Protein AF-A0A930JR56-F1 (afdb_monomer_lite)

Radius of gyration: 23.18 Å; chains: 1; bounding box: 50×27×60 Å

Structure (mmCIF, N/CA/C/O backbone):
data_AF-A0A930JR56-F1
#
_entry.id   AF-A0A930JR56-F1
#
loop_
_atom_site.group_PDB
_atom_site.id
_atom_site.type_symbol
_atom_site.label_atom_id
_atom_site.label_alt_id
_atom_site.label_comp_id
_atom_site.label_asym_id
_atom_site.label_entity_id
_atom_site.label_seq_id
_atom_site.pdbx_PDB_ins_code
_atom_site.Cartn_x
_atom_site.Cartn_y
_atom_site.Cartn_z
_atom_site.occupancy
_atom_site.B_iso_or_equiv
_atom_site.auth_seq_id
_atom_site.auth_comp_id
_atom_site.auth_asym_id
_atom_site.auth_atom_id
_atom_site.pdbx_PDB_model_num
ATOM 1 N N . MET A 1 1 ? -25.932 8.789 32.334 1.00 67.25 1 MET A N 1
ATOM 2 C CA . MET A 1 1 ? -25.586 7.384 32.025 1.00 67.25 1 MET A CA 1
ATOM 3 C C . MET A 1 1 ? -24.251 7.046 32.671 1.00 67.25 1 MET A C 1
ATOM 5 O O . MET A 1 1 ? -23.362 7.893 32.644 1.00 67.25 1 MET A O 1
ATOM 9 N N . THR A 1 2 ? -24.108 5.862 33.271 1.00 84.50 2 THR A N 1
ATOM 10 C CA . THR A 1 2 ? -22.799 5.404 33.775 1.00 84.50 2 THR A CA 1
ATOM 11 C C . THR A 1 2 ? -21.913 4.946 32.613 1.00 84.50 2 THR A C 1
ATOM 13 O O . THR A 1 2 ? -22.402 4.597 31.538 1.00 84.50 2 THR A O 1
ATOM 16 N N . ASN A 1 3 ? -20.592 4.947 32.799 1.00 81.88 3 ASN A N 1
ATOM 17 C CA . ASN A 1 3 ? -19.672 4.551 31.728 1.00 81.88 3 ASN A CA 1
ATOM 18 C C . ASN A 1 3 ? -19.877 3.084 31.294 1.00 81.88 3 ASN A C 1
ATOM 20 O O . ASN A 1 3 ? -19.744 2.764 30.120 1.00 81.88 3 ASN A O 1
ATOM 24 N N . GLU A 1 4 ? -20.263 2.205 32.221 1.00 84.81 4 GLU A N 1
ATOM 25 C CA . GLU A 1 4 ? -20.533 0.789 31.939 1.00 84.81 4 GLU A CA 1
ATOM 26 C C . GLU A 1 4 ? -21.794 0.588 31.088 1.00 84.81 4 GLU A C 1
ATOM 28 O O . GLU A 1 4 ? -21.795 -0.200 30.141 1.00 84.81 4 GLU A O 1
ATOM 33 N N . GLU A 1 5 ? -22.860 1.338 31.375 1.00 83.62 5 GLU A N 1
ATOM 34 C CA . GLU A 1 5 ? -24.085 1.320 30.570 1.00 83.62 5 GLU A CA 1
ATOM 35 C C . GLU A 1 5 ? -23.836 1.842 29.149 1.00 83.62 5 GLU A C 1
ATOM 37 O O . GLU A 1 5 ? -24.391 1.308 28.185 1.00 83.62 5 GLU A O 1
ATOM 42 N N . PHE A 1 6 ? -22.983 2.862 29.013 1.00 85.81 6 PHE A N 1
ATOM 43 C CA . PHE A 1 6 ? -22.572 3.401 27.720 1.00 85.81 6 PHE A CA 1
ATOM 44 C C . PHE A 1 6 ? -21.792 2.376 26.899 1.00 85.81 6 PHE A C 1
ATOM 46 O O . PHE A 1 6 ? -22.141 2.140 25.746 1.00 85.81 6 PHE A O 1
ATOM 53 N N . GLU A 1 7 ? -20.773 1.737 27.479 1.00 85.81 7 GLU A N 1
ATOM 54 C CA . GLU A 1 7 ? -19.973 0.731 26.770 1.00 85.81 7 GLU A CA 1
ATOM 55 C C . GLU A 1 7 ? -20.830 -0.456 26.314 1.00 85.81 7 GLU A C 1
ATOM 57 O O . GLU A 1 7 ? -20.648 -0.954 25.202 1.00 85.81 7 GLU A O 1
ATOM 62 N N . LYS A 1 8 ? -21.822 -0.867 27.117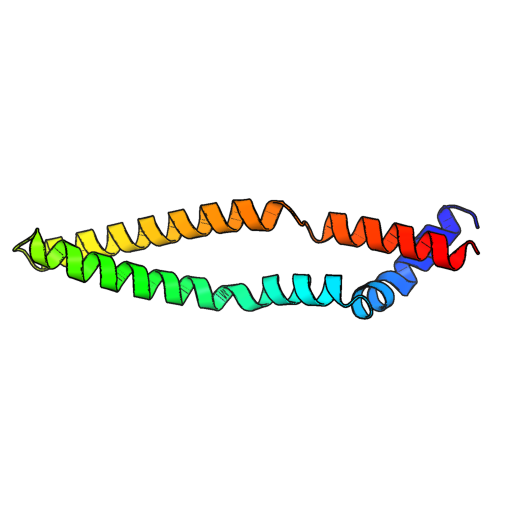 1.00 87.81 8 LYS A N 1
ATOM 63 C CA . LYS A 1 8 ? -22.773 -1.912 26.724 1.00 87.81 8 LYS A CA 1
ATOM 64 C C . LYS A 1 8 ? -23.641 -1.481 25.537 1.00 87.81 8 LYS A C 1
ATOM 66 O O . LYS A 1 8 ? -23.724 -2.213 24.551 1.00 87.81 8 LYS A O 1
ATOM 71 N N . LYS A 1 9 ? -24.231 -0.279 25.584 1.00 84.19 9 LYS A N 1
ATOM 72 C CA . LYS A 1 9 ? -25.016 0.259 24.457 1.00 84.19 9 LYS A CA 1
ATOM 73 C C . LYS A 1 9 ? -24.165 0.466 23.209 1.00 84.19 9 LYS A C 1
ATOM 75 O O . LYS A 1 9 ? -24.622 0.166 22.109 1.00 84.19 9 LYS A O 1
ATOM 80 N N . TRP A 1 10 ? -22.936 0.948 23.365 1.00 85.88 10 TRP A N 1
ATOM 81 C CA . TRP A 1 10 ? -21.989 1.086 22.269 1.00 85.88 10 TRP A CA 1
ATOM 82 C C . TRP A 1 10 ? -21.693 -0.276 21.645 1.00 85.88 10 TRP A C 1
ATOM 84 O O . TRP A 1 10 ? -21.824 -0.414 20.439 1.00 85.88 10 TRP A O 1
ATOM 94 N N . ALA A 1 11 ? -21.379 -1.308 22.430 1.00 87.56 11 ALA A N 1
ATOM 95 C CA . ALA A 1 11 ? -21.103 -2.644 21.901 1.00 87.56 11 ALA A CA 1
ATOM 96 C C . ALA A 1 11 ? -22.287 -3.236 21.110 1.00 87.56 11 ALA A C 1
ATOM 98 O O . ALA A 1 11 ? -22.071 -3.870 20.074 1.00 87.56 11 ALA A O 1
ATOM 99 N N . GLU A 1 12 ? -23.519 -2.999 21.565 1.00 88.75 12 GLU A N 1
ATOM 100 C CA . GLU A 1 12 ? -24.745 -3.448 20.895 1.00 88.75 12 GLU A CA 1
ATOM 101 C C . GLU A 1 12 ? -25.017 -2.673 19.590 1.00 88.75 12 GLU A C 1
ATOM 103 O O . GLU A 1 12 ? -25.319 -3.287 18.567 1.00 88.75 12 GLU A O 1
ATOM 108 N N . ASN A 1 13 ? -24.836 -1.345 19.586 1.00 87.25 13 ASN A N 1
ATOM 109 C CA . ASN A 1 13 ? -25.208 -0.470 18.462 1.00 87.25 13 ASN A CA 1
ATOM 110 C C . ASN A 1 13 ? -24.043 -0.125 17.517 1.00 87.25 13 ASN A C 1
ATOM 112 O O . ASN A 1 13 ? -24.266 0.390 16.424 1.00 87.25 13 ASN A O 1
ATOM 116 N N . ARG A 1 14 ? -22.792 -0.438 17.883 1.00 84.88 14 ARG A N 1
ATOM 117 C CA . ARG A 1 14 ? -21.566 -0.090 17.137 1.00 84.88 14 ARG A CA 1
ATOM 118 C C . ARG A 1 14 ? -21.659 -0.448 15.662 1.00 84.88 14 ARG A C 1
ATOM 120 O O . ARG A 1 14 ? -21.272 0.344 14.813 1.00 84.88 14 ARG A O 1
ATOM 127 N N . LYS A 1 15 ? -22.150 -1.648 15.339 1.00 83.81 15 LYS A N 1
ATOM 128 C CA . LYS A 1 15 ? -22.247 -2.103 13.943 1.00 83.81 15 LYS A CA 1
ATOM 129 C C . LYS A 1 15 ? -23.200 -1.237 13.125 1.00 83.81 15 LYS A C 1
ATOM 131 O O . LYS A 1 15 ? -22.883 -0.930 11.984 1.00 83.81 15 LYS A O 1
ATOM 136 N N . GLU A 1 16 ? -24.329 -0.848 13.703 1.00 85.62 16 GLU A N 1
ATOM 137 C CA . GLU A 1 16 ? -25.335 -0.014 13.047 1.00 85.62 16 GLU A CA 1
ATOM 138 C C . GLU A 1 16 ? -24.858 1.438 12.925 1.00 85.62 16 GLU A C 1
ATOM 140 O O . GLU A 1 16 ? -24.921 2.022 11.846 1.00 85.62 16 GLU A O 1
ATOM 145 N N . VAL A 1 17 ? -24.263 1.987 13.988 1.00 85.31 17 VAL A N 1
ATOM 146 C CA . VAL A 1 17 ? -23.701 3.347 14.000 1.00 85.31 17 VAL A CA 1
ATOM 147 C C . VAL A 1 17 ? -22.565 3.495 12.979 1.00 85.31 17 VAL A C 1
ATOM 149 O O . VAL A 1 17 ? -22.532 4.465 12.225 1.00 85.31 17 VAL A O 1
ATOM 152 N N . LEU A 1 18 ? -21.658 2.516 12.892 1.00 83.62 18 LEU A N 1
ATOM 153 C CA . LEU A 1 18 ? -20.582 2.510 11.891 1.00 83.62 18 LEU A CA 1
ATOM 154 C C . LEU A 1 18 ? -21.089 2.208 10.470 1.00 83.62 18 LEU A C 1
ATOM 156 O O . LEU A 1 18 ? -20.474 2.636 9.492 1.00 83.62 18 LEU A O 1
ATOM 160 N N . ALA A 1 19 ? -22.196 1.475 10.324 1.00 81.88 19 ALA A N 1
ATOM 161 C CA . ALA A 1 19 ? -22.822 1.229 9.025 1.00 81.88 19 ALA A CA 1
ATOM 162 C C . ALA A 1 19 ? -23.506 2.482 8.461 1.00 81.88 19 ALA A C 1
ATOM 164 O O . ALA A 1 19 ? -23.405 2.730 7.262 1.00 81.88 19 ALA A O 1
ATOM 165 N N . ASN A 1 20 ? -24.135 3.283 9.324 1.00 83.31 20 ASN A N 1
ATOM 166 C CA . ASN A 1 20 ? -24.821 4.520 8.948 1.00 83.31 20 ASN A CA 1
ATOM 167 C C . ASN A 1 20 ? -23.881 5.725 8.776 1.00 83.31 20 ASN A C 1
ATOM 169 O O . ASN A 1 20 ? -24.306 6.764 8.277 1.00 83.31 20 ASN A O 1
ATOM 173 N N . ASN A 1 21 ? -22.608 5.618 9.167 1.00 82.81 21 ASN A N 1
ATOM 174 C CA . ASN A 1 21 ? -21.642 6.694 8.971 1.00 82.81 21 ASN A CA 1
ATOM 175 C C . ASN A 1 21 ? -21.034 6.647 7.554 1.00 82.81 21 ASN A C 1
ATOM 177 O O . ASN A 1 21 ? -20.221 5.775 7.234 1.00 82.81 21 ASN A O 1
ATOM 181 N N . GLU A 1 22 ? -21.410 7.611 6.707 1.00 80.06 22 GLU A N 1
ATOM 182 C CA . GLU A 1 22 ? -20.944 7.703 5.315 1.00 80.06 22 GLU A CA 1
ATOM 183 C C . GLU A 1 22 ? -19.420 7.844 5.199 1.00 80.06 22 GLU A C 1
ATOM 185 O O . GLU A 1 22 ? -18.802 7.252 4.311 1.00 80.06 22 GLU A O 1
ATOM 190 N N . GLU A 1 23 ? -18.787 8.594 6.106 1.00 77.31 23 GLU A N 1
ATOM 191 C CA . GLU A 1 23 ? -17.339 8.802 6.102 1.00 77.31 23 GLU A CA 1
ATOM 192 C C . GLU A 1 23 ? -16.591 7.500 6.423 1.00 77.31 23 GLU A C 1
ATOM 194 O O . GLU A 1 23 ? -15.636 7.143 5.726 1.00 77.31 23 GLU A O 1
ATOM 199 N N . TYR A 1 24 ? -17.079 6.739 7.406 1.00 79.69 24 TYR A N 1
ATOM 200 C CA . TYR A 1 24 ? -16.551 5.426 7.768 1.00 79.69 24 TYR A CA 1
ATOM 201 C C . TYR A 1 24 ? -16.701 4.429 6.623 1.00 79.69 24 TYR A C 1
ATOM 203 O O . TYR A 1 24 ? -15.734 3.754 6.270 1.00 79.69 24 TYR A O 1
ATOM 211 N N . GLN A 1 25 ? -17.877 4.366 5.990 1.00 79.19 25 GLN A N 1
ATOM 212 C CA . GLN A 1 25 ? -18.107 3.486 4.843 1.00 79.19 25 GLN A CA 1
ATOM 213 C C . GLN A 1 25 ? -17.227 3.857 3.649 1.00 79.19 25 GLN A C 1
ATOM 215 O O . GLN A 1 25 ? -16.630 2.972 3.036 1.00 79.19 25 GLN A O 1
ATOM 220 N N . ARG A 1 26 ? -17.077 5.150 3.341 1.00 76.62 26 ARG A N 1
ATOM 221 C CA . ARG A 1 26 ? -16.229 5.626 2.240 1.00 76.62 26 ARG A CA 1
ATOM 222 C C . ARG A 1 26 ? -14.773 5.203 2.426 1.00 76.62 26 ARG A C 1
ATOM 224 O O . ARG A 1 26 ? -14.137 4.744 1.477 1.00 76.62 26 ARG A O 1
ATOM 231 N N . ILE A 1 27 ? -14.250 5.326 3.644 1.00 73.25 27 ILE A N 1
ATOM 232 C CA . ILE A 1 27 ? -12.886 4.898 3.963 1.00 73.25 27 ILE A CA 1
ATOM 233 C C . ILE A 1 27 ? -12.806 3.369 3.983 1.00 73.25 27 ILE A C 1
ATOM 235 O O . ILE A 1 27 ? -11.957 2.793 3.320 1.00 73.25 27 ILE A O 1
ATOM 239 N N . ALA A 1 28 ? -13.728 2.661 4.632 1.00 73.12 28 ALA A N 1
ATOM 240 C CA . ALA A 1 28 ? -13.720 1.197 4.643 1.00 73.12 28 ALA A CA 1
ATOM 241 C C . ALA A 1 28 ? -13.770 0.591 3.222 1.00 73.12 28 ALA A C 1
ATOM 243 O O . ALA A 1 28 ? -13.102 -0.408 2.936 1.00 73.12 28 ALA A O 1
ATOM 244 N N . GLN A 1 29 ? -14.520 1.208 2.305 1.00 69.62 29 GLN A N 1
ATOM 245 C CA . GLN A 1 29 ? -14.579 0.806 0.900 1.00 69.62 29 GLN A CA 1
ATOM 246 C C . GLN A 1 29 ? -13.295 1.138 0.131 1.00 69.62 29 GLN A C 1
ATOM 248 O O . GLN A 1 29 ? -12.858 0.318 -0.682 1.00 69.62 29 GLN A O 1
ATOM 253 N N . SER A 1 30 ? -12.640 2.271 0.412 1.00 64.50 30 SER A N 1
ATOM 254 C CA . SER A 1 30 ? -11.358 2.615 -0.222 1.00 64.50 30 SER A CA 1
ATOM 255 C C . SER A 1 30 ? -10.249 1.612 0.126 1.00 64.50 30 SER A C 1
ATOM 257 O O . SER A 1 30 ? -9.410 1.297 -0.721 1.00 64.50 30 SER A O 1
ATOM 259 N N . TYR A 1 31 ? -10.299 1.012 1.322 1.00 63.31 31 TYR A N 1
ATOM 260 C CA . TYR A 1 31 ? -9.390 -0.068 1.721 1.00 63.31 31 TYR A CA 1
ATOM 261 C C . TYR A 1 31 ? -9.699 -1.390 0.990 1.00 63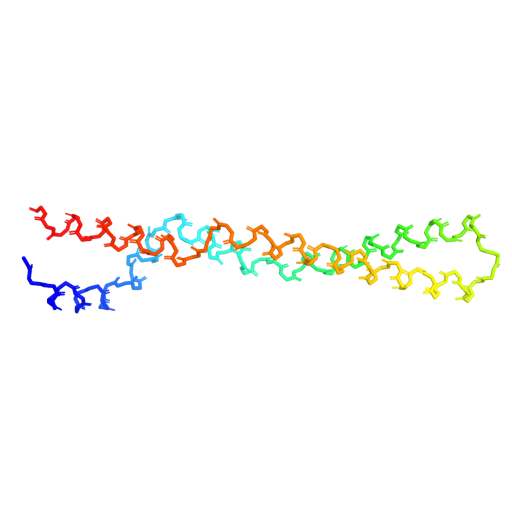.31 31 TYR A C 1
ATOM 263 O O . TYR A 1 31 ? -8.770 -2.112 0.626 1.00 63.31 31 TYR A O 1
ATOM 271 N N . LYS A 1 32 ? -10.976 -1.705 0.709 1.00 63.28 32 LYS A N 1
ATOM 272 C CA . LYS A 1 32 ? -11.374 -2.922 -0.035 1.00 63.28 32 LYS A CA 1
ATOM 273 C C . LYS A 1 32 ? -11.040 -2.860 -1.528 1.00 63.28 32 LYS A C 1
ATOM 275 O O . LYS A 1 32 ? -10.669 -3.874 -2.112 1.00 63.28 32 LYS A O 1
ATOM 280 N N . GLY A 1 33 ? -11.138 -1.685 -2.147 1.00 59.09 33 GLY A N 1
ATOM 281 C CA . GLY A 1 33 ? -10.907 -1.499 -3.585 1.00 59.09 33 GLY A CA 1
ATOM 282 C C . GLY A 1 33 ? -9.437 -1.496 -4.012 1.00 59.09 33 GLY A C 1
ATOM 283 O O . GLY A 1 33 ? -9.148 -1.272 -5.178 1.00 59.09 33 GLY A O 1
ATOM 284 N N . SER A 1 34 ? -8.487 -1.707 -3.101 1.00 64.50 34 SER A N 1
ATOM 285 C CA . SER A 1 34 ? -7.079 -1.387 -3.356 1.00 64.50 34 SER A CA 1
ATOM 286 C C . SER A 1 34 ? -6.256 -2.505 -4.011 1.00 64.50 34 SER A C 1
ATOM 288 O O . SER A 1 34 ? -5.156 -2.243 -4.496 1.00 64.50 34 SER A O 1
ATOM 290 N N . GLY A 1 35 ? -6.766 -3.741 -4.035 1.00 69.69 35 GLY A N 1
ATOM 291 C CA . GLY A 1 35 ? -5.998 -4.909 -4.484 1.00 69.69 35 GLY A CA 1
ATOM 292 C C . GLY A 1 35 ? -5.739 -4.969 -5.993 1.00 69.69 35 GLY A C 1
ATOM 293 O O . GLY A 1 35 ? -4.727 -5.519 -6.411 1.00 69.69 35 GLY A O 1
ATOM 294 N N . TRP A 1 36 ? -6.609 -4.384 -6.828 1.00 80.25 36 TRP A N 1
ATOM 295 C CA . TRP A 1 36 ? -6.412 -4.383 -8.288 1.00 80.25 36 TRP A CA 1
ATOM 296 C C . TRP A 1 36 ? -5.327 -3.389 -8.736 1.00 80.25 36 TRP A C 1
ATOM 298 O O . TRP A 1 36 ? -4.663 -3.608 -9.748 1.00 80.25 36 TRP A O 1
ATOM 308 N N . ILE A 1 37 ? -5.108 -2.326 -7.952 1.00 82.88 37 ILE A N 1
ATOM 309 C CA . ILE A 1 37 ? -4.121 -1.276 -8.240 1.00 82.88 37 ILE A CA 1
ATOM 310 C C . ILE A 1 37 ? -2.696 -1.842 -8.203 1.00 82.88 37 ILE A C 1
ATOM 312 O O . ILE A 1 37 ? -1.857 -1.437 -9.005 1.00 82.88 37 ILE A O 1
ATOM 316 N N . ASP A 1 38 ? -2.430 -2.825 -7.337 1.00 83.25 38 ASP A N 1
ATOM 317 C CA . ASP A 1 38 ? -1.123 -3.486 -7.265 1.00 83.25 38 ASP A CA 1
ATOM 318 C C . ASP A 1 38 ? -0.747 -4.155 -8.605 1.00 83.25 38 ASP A C 1
ATOM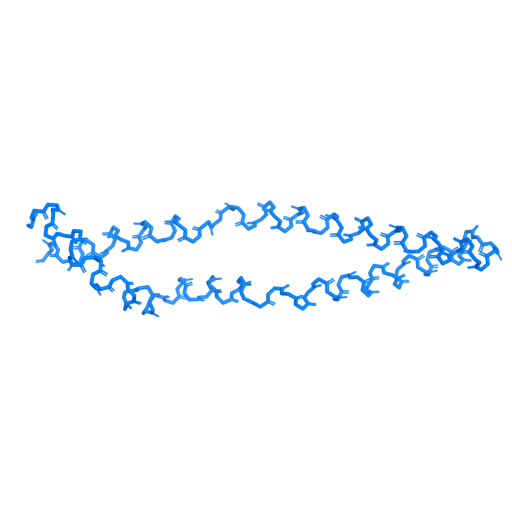 320 O O . ASP A 1 38 ? 0.396 -4.044 -9.050 1.00 83.25 38 ASP A O 1
ATOM 324 N N . TYR A 1 39 ? -1.712 -4.771 -9.299 1.00 86.19 39 TYR A N 1
ATOM 325 C CA . TYR A 1 39 ? -1.489 -5.377 -10.619 1.00 86.19 39 TYR A CA 1
ATOM 326 C C . TYR A 1 39 ? -1.266 -4.328 -11.708 1.00 86.19 39 TYR A C 1
ATOM 328 O O . TYR A 1 39 ? -0.385 -4.494 -12.549 1.00 86.19 39 TYR A O 1
ATOM 336 N N . VAL A 1 40 ? -2.023 -3.229 -11.679 1.00 88.81 40 VAL A N 1
ATOM 337 C CA . VAL A 1 40 ? -1.848 -2.123 -12.634 1.00 88.81 40 VAL A CA 1
ATOM 338 C C . VAL A 1 40 ? -0.454 -1.520 -12.515 1.00 88.81 40 VAL A C 1
ATOM 340 O O . VAL A 1 40 ? 0.183 -1.245 -13.527 1.00 88.81 40 VAL A O 1
ATOM 343 N N . ILE A 1 41 ? 0.051 -1.372 -11.291 1.00 89.00 41 ILE A N 1
ATOM 344 C CA . ILE A 1 41 ? 1.384 -0.823 -11.036 1.00 89.00 41 ILE A CA 1
ATOM 345 C C . ILE A 1 41 ? 2.483 -1.785 -11.472 1.00 89.00 41 ILE A C 1
ATOM 347 O O . ILE A 1 41 ? 3.476 -1.334 -12.036 1.00 89.00 41 ILE A O 1
ATOM 351 N N . LEU A 1 42 ? 2.302 -3.094 -11.280 1.00 88.69 42 LEU A N 1
ATOM 352 C CA . LEU A 1 42 ? 3.231 -4.094 -11.810 1.00 88.69 42 LEU A CA 1
ATOM 353 C C . LEU A 1 42 ? 3.289 -4.048 -13.342 1.00 88.69 42 LEU A C 1
ATOM 355 O O . LEU A 1 42 ? 4.378 -3.966 -13.904 1.00 88.69 42 LEU A O 1
ATOM 359 N N . ILE A 1 43 ? 2.136 -4.029 -14.019 1.00 89.62 43 ILE A N 1
ATOM 360 C CA . ILE A 1 43 ? 2.072 -3.971 -15.488 1.00 89.62 43 ILE A CA 1
ATOM 361 C C . ILE A 1 43 ? 2.691 -2.667 -16.004 1.00 89.62 43 ILE A C 1
ATOM 363 O O . ILE A 1 43 ? 3.544 -2.697 -16.890 1.00 89.62 43 ILE A O 1
ATOM 367 N N . ALA A 1 44 ? 2.311 -1.522 -15.432 1.00 91.38 44 ALA A N 1
ATOM 368 C CA . ALA A 1 44 ? 2.852 -0.225 -15.825 1.00 91.38 44 ALA A CA 1
ATOM 369 C C . ALA A 1 44 ? 4.365 -0.140 -15.569 1.00 91.38 44 ALA A C 1
ATOM 371 O O . ALA A 1 44 ? 5.115 0.293 -16.443 1.00 91.38 44 ALA A O 1
ATOM 372 N N . GLY A 1 45 ? 4.823 -0.603 -14.402 1.00 90.44 45 GLY A N 1
ATOM 373 C CA . GLY A 1 45 ? 6.240 -0.654 -14.050 1.00 90.44 45 GLY A CA 1
ATOM 374 C C . GLY A 1 45 ? 7.042 -1.522 -15.016 1.00 90.44 45 GLY A C 1
ATOM 375 O O . GLY A 1 45 ? 8.100 -1.103 -15.479 1.00 90.44 45 GLY A O 1
ATOM 376 N N . PHE A 1 46 ? 6.509 -2.687 -15.394 1.00 90.75 46 PHE A N 1
ATOM 377 C CA . PHE A 1 46 ? 7.139 -3.559 -16.380 1.00 90.75 46 PHE A CA 1
ATOM 378 C C . PHE A 1 46 ? 7.271 -2.888 -17.749 1.00 90.75 46 PHE A C 1
ATOM 380 O O . PHE A 1 46 ? 8.370 -2.855 -18.294 1.00 90.75 46 PHE A O 1
ATOM 387 N N . VAL A 1 47 ? 6.191 -2.307 -18.284 1.00 90.19 47 VAL A N 1
ATOM 388 C CA . VAL A 1 47 ? 6.198 -1.653 -19.608 1.00 90.19 47 VAL A CA 1
ATOM 389 C C . VAL A 1 47 ? 7.192 -0.489 -19.654 1.00 90.19 47 VAL A C 1
ATOM 391 O O . VAL A 1 47 ? 7.946 -0.351 -20.618 1.00 90.19 47 VAL A O 1
ATOM 394 N N . ILE A 1 48 ? 7.241 0.330 -18.598 1.00 88.81 48 ILE A N 1
ATOM 395 C CA . ILE A 1 48 ? 8.185 1.451 -18.499 1.00 88.81 48 ILE A CA 1
ATOM 396 C C . ILE A 1 48 ? 9.628 0.937 -18.477 1.00 88.81 48 ILE A C 1
ATOM 398 O O . ILE A 1 48 ? 10.470 1.423 -19.237 1.00 88.81 48 ILE A O 1
ATOM 402 N N . CYS A 1 49 ? 9.925 -0.057 -17.636 1.00 88.12 49 CYS A N 1
ATOM 403 C CA . CYS A 1 49 ? 11.274 -0.601 -17.535 1.00 88.12 49 CYS A CA 1
ATOM 404 C C . CYS A 1 49 ? 11.694 -1.350 -18.805 1.00 88.12 49 CYS A C 1
ATOM 406 O O . CYS A 1 49 ? 12.848 -1.238 -19.215 1.00 88.12 49 CYS A O 1
ATOM 408 N N . GLU A 1 50 ? 10.786 -2.065 -19.468 1.00 87.12 50 GLU A N 1
ATOM 409 C CA . GLU A 1 50 ? 11.054 -2.717 -20.750 1.00 87.12 50 GLU A CA 1
ATOM 410 C C . GLU A 1 50 ? 11.418 -1.679 -21.823 1.00 87.12 50 GLU A C 1
ATOM 412 O O . GLU A 1 50 ? 12.428 -1.827 -22.510 1.00 87.12 50 GLU A O 1
ATOM 417 N N . ASN A 1 51 ? 10.650 -0.590 -21.934 1.00 87.94 51 ASN A N 1
ATOM 418 C CA . ASN A 1 51 ? 10.921 0.466 -22.910 1.00 87.94 51 ASN A CA 1
ATOM 419 C C . ASN A 1 51 ? 12.251 1.193 -22.636 1.00 87.94 51 ASN A C 1
ATOM 421 O O . ASN A 1 51 ? 12.982 1.537 -23.561 1.00 87.94 51 ASN A O 1
ATOM 425 N N . TYR A 1 52 ? 12.594 1.397 -21.362 1.00 85.88 52 TYR A N 1
ATOM 426 C CA . TYR A 1 52 ? 13.846 2.044 -20.970 1.00 85.88 52 TYR A CA 1
ATOM 427 C C . TYR A 1 52 ? 15.071 1.145 -21.201 1.00 85.88 52 TYR A C 1
ATOM 429 O O . TYR A 1 52 ? 16.092 1.589 -21.724 1.00 85.88 52 TYR A O 1
ATOM 437 N N . THR A 1 53 ? 14.964 -0.142 -20.858 1.00 84.50 53 THR A N 1
ATOM 438 C CA . THR A 1 53 ? 16.066 -1.109 -20.996 1.00 84.50 53 THR A CA 1
ATOM 439 C C . THR A 1 53 ? 16.390 -1.435 -22.454 1.00 84.50 53 THR A C 1
ATOM 441 O O . THR A 1 53 ? 17.567 -1.625 -22.756 1.00 84.50 53 THR A O 1
ATOM 444 N N . LYS A 1 54 ? 15.404 -1.402 -23.368 1.00 82.06 54 LYS A N 1
ATOM 445 C CA . LYS A 1 54 ? 15.616 -1.529 -24.829 1.00 82.06 54 LYS A CA 1
ATOM 446 C C . LYS A 1 54 ? 16.624 -0.519 -25.382 1.00 82.06 54 LYS A C 1
ATOM 448 O O . LYS A 1 54 ? 17.371 -0.836 -26.299 1.00 82.06 54 LYS A O 1
ATOM 453 N N . THR A 1 55 ? 16.662 0.686 -24.818 1.00 79.44 55 THR A N 1
ATOM 454 C CA . THR A 1 55 ? 17.556 1.766 -25.267 1.00 79.44 55 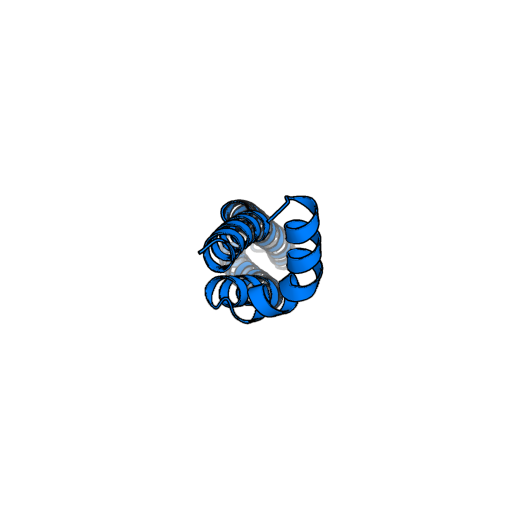THR A CA 1
ATOM 455 C C . THR A 1 55 ? 18.990 1.596 -24.754 1.00 79.44 55 THR A C 1
ATOM 457 O O . THR A 1 55 ? 19.923 2.151 -25.326 1.00 79.44 55 THR A O 1
ATOM 460 N N . ILE A 1 56 ? 19.181 0.841 -23.670 1.00 79.50 56 ILE A N 1
ATOM 461 C CA . ILE A 1 56 ? 20.451 0.775 -22.931 1.00 79.50 56 ILE A CA 1
ATOM 462 C C . ILE A 1 56 ? 21.169 -0.560 -23.161 1.00 79.50 56 ILE A C 1
ATOM 464 O O . ILE A 1 56 ? 22.396 -0.622 -23.111 1.00 79.50 56 ILE A O 1
ATOM 468 N N . VAL A 1 57 ? 20.425 -1.640 -23.409 1.00 80.38 57 VAL A N 1
ATOM 469 C CA . VAL A 1 57 ? 20.955 -3.006 -23.403 1.00 80.38 57 VAL A CA 1
ATOM 470 C C . VAL A 1 57 ? 20.624 -3.721 -24.709 1.00 80.38 57 VAL A C 1
ATOM 472 O O . VAL A 1 57 ? 19.464 -3.918 -25.040 1.00 80.38 57 VAL A O 1
ATOM 475 N N . ASN A 1 58 ? 21.657 -4.186 -25.420 1.00 81.75 58 ASN A N 1
ATOM 476 C CA . ASN A 1 58 ? 21.509 -4.945 -26.672 1.00 81.75 58 ASN A CA 1
ATOM 477 C C . ASN A 1 58 ? 21.153 -6.430 -26.466 1.00 81.75 58 ASN A C 1
ATOM 479 O O . ASN A 1 58 ? 20.720 -7.103 -27.398 1.00 81.75 58 ASN A O 1
ATOM 483 N N . SER A 1 59 ? 21.367 -6.974 -25.264 1.00 87.62 59 SER A N 1
ATOM 484 C CA . SER A 1 59 ? 21.036 -8.367 -24.952 1.00 87.62 59 SER A CA 1
ATOM 485 C C . SER A 1 59 ? 19.603 -8.488 -24.445 1.00 87.62 59 SER A C 1
ATOM 487 O O . SER A 1 59 ? 19.270 -7.979 -23.375 1.00 87.62 59 SER A O 1
ATOM 489 N N . ILE A 1 60 ? 18.781 -9.238 -25.179 1.00 84.88 60 ILE A N 1
ATOM 490 C CA . ILE A 1 60 ? 17.362 -9.430 -24.864 1.00 84.88 60 ILE A CA 1
ATOM 491 C C . ILE A 1 60 ? 17.141 -10.095 -23.498 1.00 84.88 60 ILE A C 1
ATOM 493 O O . ILE A 1 60 ? 16.220 -9.737 -22.770 1.00 84.88 60 ILE A O 1
ATOM 497 N N . VAL A 1 61 ? 18.028 -11.015 -23.103 1.00 87.69 61 VAL A N 1
ATOM 498 C CA . VAL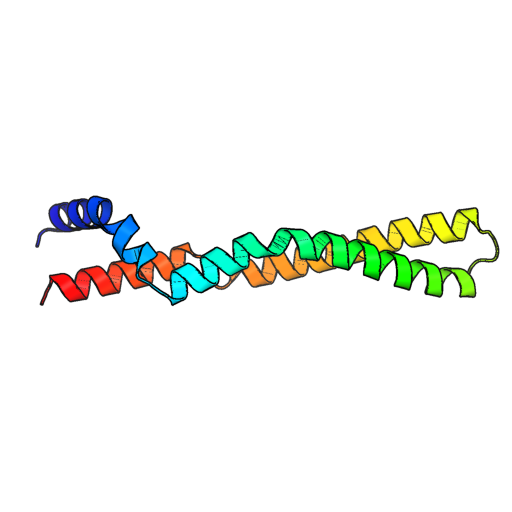 A 1 61 ? 17.944 -11.708 -21.808 1.00 87.69 61 VAL A CA 1
ATOM 499 C C . VAL A 1 61 ? 18.215 -10.734 -20.660 1.00 87.69 61 VAL A C 1
ATOM 501 O O . VAL A 1 61 ? 17.448 -10.685 -19.702 1.00 87.69 61 VAL A O 1
ATOM 504 N N . LEU A 1 62 ? 19.268 -9.915 -20.770 1.00 86.56 62 LEU A N 1
ATOM 505 C CA . LEU A 1 62 ? 19.602 -8.899 -19.765 1.00 86.56 62 LEU A CA 1
ATOM 506 C C . LEU A 1 62 ? 18.545 -7.792 -19.693 1.00 86.56 62 LEU A C 1
ATOM 508 O O . LEU A 1 62 ? 18.240 -7.320 -18.601 1.00 86.56 62 LEU A O 1
ATOM 512 N N . GLN A 1 63 ? 17.963 -7.412 -20.831 1.00 88.50 63 GLN A N 1
ATOM 513 C CA . GLN A 1 63 ? 16.885 -6.430 -20.905 1.00 88.50 63 GLN A CA 1
ATOM 514 C C . GLN A 1 63 ? 15.675 -6.866 -20.066 1.00 88.50 63 GLN A C 1
ATOM 516 O O . GLN A 1 63 ? 15.234 -6.121 -19.192 1.00 88.50 63 GLN A O 1
ATOM 521 N N . TYR A 1 64 ? 15.171 -8.088 -20.272 1.00 88.12 64 TYR A N 1
ATOM 522 C CA . TYR A 1 64 ? 14.037 -8.598 -19.495 1.00 88.12 64 TYR A CA 1
ATOM 523 C C . TYR A 1 64 ? 14.376 -8.786 -18.016 1.00 88.12 64 TYR A C 1
ATOM 525 O O . TYR A 1 64 ? 13.549 -8.486 -17.156 1.00 88.12 64 TYR A O 1
ATOM 533 N N . LEU A 1 65 ? 15.595 -9.228 -17.700 1.00 90.94 65 LEU A N 1
ATOM 534 C CA . LEU A 1 65 ? 16.027 -9.424 -16.317 1.00 90.94 65 LEU A CA 1
ATOM 535 C C . LEU A 1 65 ? 16.073 -8.088 -15.556 1.00 90.94 65 LEU A C 1
ATOM 537 O O . LEU A 1 65 ? 15.551 -7.989 -14.447 1.00 90.94 65 LEU A O 1
ATOM 541 N N . LEU A 1 66 ? 16.596 -7.030 -16.184 1.00 88.81 66 LEU A N 1
ATOM 542 C CA . LEU A 1 66 ? 16.575 -5.674 -15.631 1.00 88.81 66 LEU A CA 1
ATOM 543 C C . LEU A 1 66 ? 15.157 -5.100 -15.546 1.00 88.81 66 LEU A C 1
ATOM 545 O O . LEU A 1 66 ? 14.834 -4.436 -14.561 1.00 88.81 66 LEU A O 1
ATOM 549 N N . ALA A 1 67 ? 14.299 -5.377 -16.530 1.00 89.00 67 ALA A N 1
ATOM 550 C CA . ALA A 1 67 ? 12.909 -4.933 -16.503 1.00 89.00 67 ALA A CA 1
ATOM 551 C C . ALA A 1 67 ? 12.124 -5.552 -15.335 1.00 89.00 67 ALA A C 1
ATOM 553 O O . ALA A 1 67 ? 11.382 -4.846 -14.653 1.00 89.00 67 ALA A O 1
ATOM 554 N N . LEU A 1 68 ? 12.340 -6.840 -15.047 1.00 89.62 68 LEU A N 1
ATOM 555 C CA . LEU A 1 68 ? 11.741 -7.519 -13.895 1.00 89.62 68 LEU A CA 1
ATOM 556 C C . LEU A 1 68 ? 12.233 -6.941 -12.564 1.00 89.62 68 LEU A C 1
ATOM 558 O O . LEU A 1 68 ? 11.429 -6.708 -11.662 1.00 89.62 68 LEU A O 1
ATOM 562 N N . VAL A 1 69 ? 13.534 -6.664 -12.444 1.00 92.69 69 VAL A N 1
ATOM 563 C CA . VAL A 1 69 ? 14.093 -6.023 -11.243 1.00 92.69 69 VAL A CA 1
ATOM 564 C C . VAL A 1 69 ? 13.504 -4.621 -11.056 1.00 92.69 69 VAL A C 1
ATOM 566 O O . VAL A 1 69 ? 13.038 -4.293 -9.966 1.00 92.69 69 VAL A O 1
ATOM 569 N N . GLY A 1 70 ? 13.454 -3.814 -12.119 1.00 90.38 70 GLY A N 1
ATOM 570 C CA . GLY A 1 70 ? 12.873 -2.471 -12.088 1.00 90.38 70 GLY A CA 1
ATOM 571 C C . GLY A 1 70 ? 11.390 -2.473 -11.712 1.00 90.38 70 GLY A C 1
ATOM 572 O O . GLY A 1 70 ? 10.970 -1.694 -10.857 1.00 90.38 70 GLY A O 1
ATOM 573 N N . MET A 1 71 ? 10.614 -3.411 -12.261 1.00 92.19 71 MET A N 1
ATOM 574 C CA . MET A 1 71 ? 9.210 -3.618 -11.901 1.00 92.19 71 MET A CA 1
ATOM 575 C C . MET A 1 71 ? 9.040 -3.875 -10.396 1.00 92.19 71 MET A C 1
ATOM 577 O O . MET A 1 71 ? 8.188 -3.249 -9.761 1.00 92.19 71 MET A O 1
ATOM 581 N N . ILE A 1 72 ? 9.856 -4.758 -9.807 1.00 90.94 72 ILE A N 1
ATOM 582 C CA . ILE A 1 72 ? 9.794 -5.055 -8.367 1.00 90.94 72 ILE A CA 1
ATOM 583 C C . ILE A 1 72 ? 10.142 -3.815 -7.535 1.00 90.94 72 ILE A C 1
ATOM 585 O O . ILE A 1 72 ? 9.469 -3.545 -6.541 1.00 90.94 72 ILE A O 1
ATOM 589 N N . LEU A 1 73 ? 11.144 -3.030 -7.944 1.00 92.88 73 LEU A N 1
ATOM 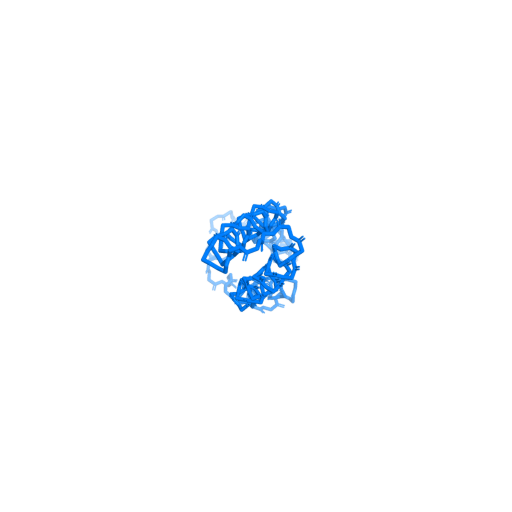590 C CA . LEU A 1 73 ? 11.519 -1.794 -7.247 1.00 92.88 73 LEU A CA 1
ATOM 591 C C . LEU A 1 73 ? 10.394 -0.750 -7.270 1.00 92.88 73 LEU A C 1
ATOM 593 O O . LEU A 1 73 ? 10.095 -0.154 -6.235 1.00 92.88 73 LEU A O 1
ATOM 597 N N . ILE A 1 74 ? 9.736 -0.563 -8.417 1.00 90.81 74 ILE A N 1
ATOM 598 C CA . ILE A 1 74 ? 8.588 0.347 -8.555 1.00 90.81 74 ILE A CA 1
ATOM 599 C C . ILE A 1 74 ? 7.430 -0.113 -7.663 1.00 90.81 74 ILE A C 1
ATOM 601 O O . ILE A 1 74 ? 6.844 0.694 -6.939 1.00 90.81 74 ILE A O 1
ATOM 605 N N . TRP A 1 75 ? 7.125 -1.412 -7.670 1.00 89.62 75 TRP A N 1
ATOM 606 C CA . TRP A 1 75 ? 6.068 -1.978 -6.835 1.00 89.62 75 TRP A CA 1
ATOM 607 C C . TRP A 1 75 ? 6.355 -1.811 -5.337 1.00 89.62 75 TRP A C 1
ATOM 609 O O . TRP A 1 75 ? 5.474 -1.392 -4.583 1.00 89.62 75 TRP A O 1
ATOM 619 N N . LEU A 1 76 ? 7.596 -2.061 -4.901 1.00 90.06 76 LEU A N 1
ATOM 620 C CA . LEU A 1 76 ? 8.017 -1.829 -3.518 1.00 90.06 76 LEU A CA 1
ATOM 621 C C . LEU A 1 76 ? 7.913 -0.348 -3.137 1.00 90.06 76 LEU A C 1
ATOM 623 O O . LEU A 1 76 ? 7.360 -0.033 -2.084 1.00 90.06 76 LEU A O 1
ATOM 627 N N . GLY A 1 77 ? 8.378 0.561 -3.998 1.00 90.38 77 GLY A N 1
ATOM 628 C CA . GLY A 1 77 ? 8.279 2.005 -3.776 1.00 90.38 77 GLY A CA 1
ATOM 629 C C . GLY A 1 77 ? 6.831 2.470 -3.608 1.00 90.38 77 GLY A C 1
ATOM 630 O O . GLY A 1 77 ? 6.508 3.153 -2.634 1.00 90.38 77 GLY A O 1
ATOM 631 N N . TYR A 1 78 ? 5.933 2.030 -4.492 1.00 87.75 78 TYR A N 1
ATOM 632 C CA . TYR A 1 78 ? 4.501 2.300 -4.360 1.00 87.75 78 TYR A CA 1
ATOM 633 C C . TYR A 1 78 ? 3.931 1.753 -3.049 1.00 87.75 78 TYR A C 1
ATOM 635 O O . TYR A 1 78 ? 3.229 2.472 -2.339 1.00 87.75 78 TYR A O 1
ATOM 643 N N . ARG A 1 79 ? 4.238 0.497 -2.706 1.00 85.31 79 ARG A N 1
ATOM 644 C CA . ARG A 1 79 ? 3.724 -0.145 -1.492 1.00 85.31 79 ARG A CA 1
ATOM 645 C C . ARG A 1 79 ? 4.161 0.600 -0.231 1.00 85.31 79 ARG A C 1
ATOM 647 O O . ARG A 1 79 ? 3.354 0.755 0.683 1.00 85.31 79 ARG A O 1
ATOM 654 N N . LEU A 1 80 ? 5.395 1.101 -0.195 1.00 86.38 80 LEU A N 1
ATOM 655 C CA . LEU A 1 80 ? 5.896 1.923 0.907 1.00 86.38 80 LEU A CA 1
ATOM 656 C C . LEU A 1 80 ? 5.150 3.258 1.002 1.00 86.38 80 LEU A C 1
ATOM 658 O O . LEU A 1 80 ? 4.663 3.602 2.077 1.00 86.38 80 LEU A O 1
ATOM 662 N N . ILE A 1 81 ? 4.985 3.977 -0.113 1.00 84.06 81 ILE A N 1
ATOM 663 C CA . ILE A 1 81 ? 4.228 5.241 -0.143 1.00 84.06 81 ILE A CA 1
ATOM 664 C C . ILE A 1 81 ? 2.781 5.003 0.306 1.00 84.06 81 ILE A C 1
ATOM 666 O O . ILE A 1 81 ? 2.284 5.689 1.195 1.00 84.06 81 ILE A O 1
ATOM 670 N N . LYS A 1 82 ? 2.119 3.980 -0.237 1.00 77.31 82 LYS A N 1
ATOM 671 C CA . LYS A 1 82 ? 0.760 3.576 0.143 1.00 77.31 82 LYS A CA 1
ATOM 672 C C . LYS A 1 82 ? 0.655 3.270 1.636 1.00 77.31 82 LYS A C 1
ATOM 674 O O . LYS A 1 82 ? -0.276 3.737 2.284 1.00 77.31 82 LYS A O 1
ATOM 679 N N . SER A 1 83 ? 1.619 2.537 2.193 1.00 70.88 83 SER A N 1
ATOM 680 C CA . SER A 1 83 ? 1.670 2.231 3.627 1.00 70.88 83 SER A CA 1
ATOM 681 C C . SER A 1 83 ? 1.803 3.489 4.486 1.00 70.88 83 SER A C 1
ATOM 683 O O . SER A 1 83 ? 1.197 3.563 5.552 1.00 70.88 83 SER A O 1
ATOM 685 N N . LEU A 1 84 ? 2.575 4.480 4.037 1.00 73.31 84 LEU A N 1
ATOM 686 C CA . LEU A 1 84 ? 2.740 5.748 4.749 1.00 73.31 84 LEU A CA 1
ATOM 687 C C . LEU A 1 84 ? 1.470 6.611 4.691 1.00 73.31 84 LEU A C 1
ATOM 689 O O . LEU A 1 84 ? 1.114 7.236 5.688 1.00 73.31 84 LEU A O 1
ATOM 693 N N . PHE A 1 85 ? 0.758 6.623 3.561 1.00 66.06 85 PHE A N 1
ATOM 694 C CA . PHE A 1 85 ? -0.488 7.383 3.407 1.00 66.06 85 PHE A CA 1
ATOM 695 C C . PHE A 1 85 ? -1.681 6.736 4.129 1.00 66.06 85 PHE A C 1
ATOM 697 O O . PHE A 1 85 ? -2.447 7.446 4.776 1.00 66.06 85 PHE A O 1
ATOM 704 N N . ASN A 1 86 ? -1.805 5.404 4.117 1.00 60.16 86 ASN A N 1
ATOM 705 C CA . ASN A 1 86 ? -2.875 4.689 4.833 1.00 60.16 86 ASN A CA 1
ATOM 706 C C . ASN A 1 86 ? -2.743 4.719 6.367 1.00 60.16 86 ASN A C 1
ATOM 708 O O . ASN A 1 86 ? -3.670 4.305 7.060 1.00 60.16 86 ASN A O 1
ATOM 712 N N . SER A 1 87 ? -1.606 5.178 6.897 1.00 53.03 87 SER A N 1
ATOM 713 C CA . SER A 1 87 ? -1.355 5.299 8.338 1.00 53.03 87 SER A CA 1
ATOM 714 C C . SER A 1 87 ? -1.975 6.565 8.953 1.00 53.03 87 SER A C 1
ATOM 716 O O . SER A 1 87 ? -2.252 6.597 10.144 1.00 53.03 87 SER A O 1
ATOM 718 N N . LYS A 1 88 ? -2.238 7.615 8.158 1.00 51.31 88 LYS A N 1
ATOM 719 C CA . LYS A 1 88 ? -2.638 8.936 8.690 1.00 51.31 88 LYS A CA 1
ATOM 720 C C . LYS A 1 88 ? -4.136 9.145 8.927 1.00 51.31 88 LYS A C 1
ATOM 722 O O . LYS A 1 88 ? -4.506 10.177 9.468 1.00 51.31 88 LYS A O 1
ATOM 727 N N . GLN A 1 89 ? -4.990 8.212 8.521 1.00 54.66 89 GLN A N 1
ATOM 728 C CA . GLN A 1 89 ? -6.423 8.262 8.818 1.00 54.66 89 GLN A CA 1
ATOM 729 C C . GLN A 1 89 ? -6.884 6.855 9.180 1.00 54.66 89 GLN A C 1
ATOM 731 O O . GLN A 1 89 ? -7.610 6.185 8.448 1.00 54.66 89 GLN A O 1
ATOM 736 N N . THR A 1 90 ? -6.345 6.354 10.287 1.00 63.62 90 THR A N 1
ATOM 737 C CA . THR A 1 90 ? -6.658 5.018 10.777 1.00 63.62 90 THR A CA 1
ATOM 738 C C . THR A 1 90 ? -8.152 4.940 11.065 1.00 63.62 90 THR A C 1
ATOM 740 O O . THR A 1 90 ? -8.686 5.770 11.795 1.00 63.62 90 THR A O 1
ATOM 743 N N . LEU A 1 91 ? -8.827 3.913 10.539 1.00 67.06 91 LEU A N 1
ATOM 744 C CA . LEU A 1 91 ? -10.230 3.603 10.856 1.00 67.06 91 LEU A CA 1
ATOM 745 C C . LEU A 1 91 ? -10.514 3.645 12.370 1.00 67.06 91 LEU A C 1
ATOM 747 O O . LEU A 1 91 ? -11.625 3.978 12.757 1.00 67.06 91 LEU A O 1
ATOM 751 N N . GLY A 1 92 ? -9.503 3.370 13.205 1.00 70.56 92 GLY A N 1
ATOM 752 C CA . GLY A 1 92 ? -9.564 3.516 14.660 1.00 70.56 92 GLY A CA 1
ATOM 753 C C . GLY A 1 92 ? -9.751 4.955 15.156 1.00 70.56 92 GLY A C 1
ATOM 754 O O . GLY A 1 92 ? -10.592 5.173 16.015 1.00 70.56 92 GLY A O 1
ATOM 755 N N . GLU A 1 93 ? -9.057 5.949 14.591 1.00 76.06 93 GLU A N 1
ATOM 756 C CA . GLU A 1 93 ? -9.256 7.360 14.974 1.00 76.06 93 GLU A CA 1
ATOM 757 C C . GLU A 1 93 ? -10.645 7.857 14.562 1.00 76.06 93 GLU A C 1
ATOM 759 O O . GLU A 1 93 ? -11.295 8.610 15.288 1.00 76.06 93 GLU A O 1
ATOM 764 N N . LEU A 1 94 ? -11.121 7.423 13.391 1.00 78.44 94 LEU A N 1
ATOM 765 C CA . LEU A 1 94 ? -12.469 7.752 12.941 1.00 78.44 94 LEU A CA 1
ATOM 766 C C . LEU A 1 94 ? -13.524 7.059 13.812 1.00 78.44 94 LEU A C 1
ATOM 768 O O . LEU A 1 94 ? -14.527 7.671 14.163 1.00 78.44 94 LEU A O 1
ATOM 772 N N . GLU A 1 95 ? -13.286 5.812 14.210 1.00 80.12 95 GLU A N 1
ATOM 773 C CA . GLU A 1 95 ? -14.163 5.082 15.120 1.00 80.12 95 GLU A CA 1
ATOM 774 C C . GLU A 1 95 ? -14.226 5.732 16.512 1.00 80.12 95 GLU A C 1
ATOM 776 O O . GLU A 1 95 ? -15.317 5.851 17.067 1.00 80.12 95 GLU A O 1
ATOM 781 N N . GLU A 1 96 ? -13.106 6.221 17.055 1.00 83.38 96 GLU A N 1
ATOM 782 C CA . GLU A 1 96 ? -13.097 6.969 18.321 1.00 83.38 96 GLU A CA 1
ATOM 783 C C . GLU A 1 96 ? -13.889 8.278 18.227 1.00 83.38 96 GLU A C 1
ATOM 785 O O . GLU A 1 96 ? -14.675 8.585 19.127 1.00 83.38 96 GLU A O 1
ATOM 790 N N . LYS A 1 97 ? -13.759 9.016 17.116 1.00 84.25 97 LYS A N 1
ATOM 791 C CA . LYS A 1 97 ? -14.574 10.216 16.863 1.00 84.25 97 LYS A CA 1
ATOM 792 C C . LYS A 1 97 ? -16.064 9.892 16.773 1.00 84.25 97 LYS A C 1
ATOM 794 O O . LYS A 1 97 ? -16.876 10.600 17.362 1.00 84.25 97 LYS A O 1
ATOM 799 N N . ILE A 1 98 ? -16.429 8.816 16.077 1.00 85.44 98 ILE A N 1
ATOM 800 C CA . ILE A 1 98 ? -17.826 8.373 15.960 1.00 85.44 98 ILE A CA 1
ATOM 801 C C . ILE A 1 98 ? -18.366 7.918 17.322 1.00 85.44 98 ILE A C 1
ATOM 803 O O . ILE A 1 98 ? -19.508 8.219 17.660 1.00 85.44 98 ILE A O 1
ATOM 807 N N . LYS A 1 99 ? -17.546 7.247 18.139 1.00 86.31 99 LYS A N 1
ATOM 808 C CA . LYS A 1 99 ? -17.904 6.847 19.506 1.00 86.31 99 LYS A CA 1
ATOM 809 C C . LYS A 1 99 ? -18.173 8.061 20.400 1.00 86.31 99 LYS A C 1
ATOM 811 O O . LYS A 1 99 ? -19.132 8.032 21.168 1.00 86.31 99 LYS A O 1
ATOM 816 N N . GLN A 1 100 ? -17.366 9.122 20.290 1.00 85.31 100 GLN A N 1
ATOM 817 C CA . GLN A 1 100 ? -17.609 10.386 20.996 1.00 85.31 100 GLN A CA 1
ATOM 818 C C . GLN A 1 100 ? -18.906 11.059 20.533 1.00 85.31 100 GLN A C 1
ATOM 820 O O . GLN A 1 100 ? -19.750 11.356 21.368 1.00 85.31 100 GLN A O 1
ATOM 825 N N . GLN A 1 101 ? -19.124 11.192 19.221 1.00 84.00 101 GLN A N 1
ATOM 826 C CA . GLN A 1 101 ? -20.367 11.762 18.685 1.00 84.00 101 GLN A CA 1
ATOM 827 C C . GLN A 1 101 ? -21.611 10.970 19.107 1.00 84.00 101 GLN A C 1
ATOM 829 O O . GLN A 1 101 ? -22.633 11.555 19.457 1.00 84.00 101 GLN A O 1
ATOM 834 N N . TYR A 1 102 ? -21.525 9.636 19.109 1.00 83.19 102 TYR A N 1
ATOM 835 C CA . TYR A 1 102 ? -22.611 8.788 19.588 1.00 83.19 102 TYR A CA 1
ATOM 836 C C . TYR A 1 102 ? -22.880 9.024 21.072 1.00 83.19 102 TYR A C 1
ATOM 838 O O . TYR A 1 102 ? -24.039 9.174 21.448 1.00 83.19 102 TYR A O 1
ATOM 846 N N . LYS A 1 103 ? -21.828 9.110 21.900 1.00 85.19 103 LYS A N 1
ATOM 847 C CA . LYS A 1 103 ? -21.945 9.426 23.329 1.00 85.19 103 LYS A CA 1
ATOM 848 C C . LYS A 1 103 ? -22.675 10.743 23.547 1.00 85.19 103 LYS A C 1
ATOM 850 O O . LYS A 1 103 ? -23.633 10.740 24.310 1.00 85.19 103 LYS A O 1
ATOM 855 N N . ASP A 1 104 ? -22.269 11.792 22.836 1.00 84.12 104 ASP A N 1
ATOM 856 C CA . ASP A 1 104 ? -22.872 13.121 22.935 1.00 84.12 104 ASP A CA 1
ATOM 857 C C . ASP A 1 104 ? -24.364 13.082 22.552 1.00 84.12 104 ASP A C 1
ATOM 859 O O . ASP A 1 104 ? -25.201 13.609 23.281 1.00 84.12 104 ASP A O 1
ATOM 863 N N . SER A 1 105 ? -24.719 12.350 21.486 1.00 82.06 105 SER A N 1
ATOM 864 C CA . SER A 1 105 ? -26.100 12.234 20.978 1.00 82.06 105 SER A CA 1
ATOM 865 C C . SER A 1 105 ? -27.082 11.473 21.876 1.00 82.06 105 SER A C 1
ATOM 867 O O . SER A 1 105 ? -28.288 11.610 21.706 1.00 82.06 105 SER A O 1
ATOM 869 N N . ILE A 1 106 ? -26.582 10.642 22.797 1.00 80.50 106 ILE A N 1
ATOM 870 C CA . ILE A 1 106 ? -27.405 9.889 23.763 1.00 80.50 106 ILE A CA 1
ATOM 871 C C . ILE A 1 106 ? -27.307 10.461 25.183 1.00 80.50 106 ILE A C 1
ATOM 873 O O . ILE A 1 106 ? -27.853 9.867 26.119 1.00 80.50 106 ILE A O 1
ATOM 877 N N . SER A 1 107 ? -26.540 11.541 25.358 1.00 68.12 107 SER A N 1
ATOM 878 C CA . SER A 1 107 ? -26.391 12.259 26.627 1.00 68.12 107 SER A CA 1
ATOM 879 C C . SER A 1 107 ? -27.190 13.563 26.712 1.00 68.12 107 SER A C 1
ATOM 881 O O . SER A 1 107 ? -27.357 14.046 27.832 1.00 68.12 107 SER A O 1
ATOM 883 N N . ASP A 1 108 ? -27.688 14.071 25.581 1.00 50.75 108 ASP A N 1
ATOM 884 C CA . ASP A 1 108 ? -28.785 15.053 25.475 1.00 50.75 108 ASP A CA 1
ATOM 885 C C . ASP A 1 108 ? -30.156 14.348 25.531 1.00 50.75 108 ASP A C 1
ATOM 887 O O . ASP A 1 108 ? -31.082 14.892 26.178 1.00 50.75 108 ASP A O 1
#

pLDDT: mean 81.18, std 9.7, range [50.75, 92.88]

Secondary structure (DSSP, 8-state):
--HHHHHHHHHHHHHHHHHH-HHHHHHHHHHHTTHHHHHHHHHHHHHHHHHHHHHH-S-HHHHHHHHHHHHHHHHHHHHHHHHHHTTTT-HHHHHHHHHHHHHHHTT-

Sequence (108 aa):
MTNEEFEKKWAENRKEVLANNEEYQRIAQSYKGSGWIDYVILIAGFVICENYTKTIVNSIVLQYLLALVGMILIWLGYRLIKSLFNSKQTLGELEEKIKQQYKDSISD

Foldseek 3Di:
DDPVVLVVVCVVCVVVLCVPDPVSVVLVVVVVPCVVVLVVLLVVQLVVQLVVLVVVDPDPVVSNVRSNVSSVVSSVVVVVVVVVVCVPDPSVVVSVVSSVVVVVVVVD